Protein AF-A0A1F2QLY0-F1 (afdb_monomer_lite)

Secondary structure (DSSP, 8-state):
---HHHHHHHEEEPPTT--TT-HHHHHHHHT-SS-EEES---------HHHHHHHHHHHHHHHHHHHHHHHHHHH-

Foldseek 3Di:
DDDPVQLVVAEDEDDPPQDQCDPVQLVVQVPDPRHHYDDRSHDDDDDDPVVVVVVVVVVVVVVVVVVVVVVVVVPD

Structure (mmCIF, N/CA/C/O backbone):
data_AF-A0A1F2QLY0-F1
#
_entry.id   AF-A0A1F2QLY0-F1
#
loop_
_atom_site.group_PDB
_atom_site.id
_atom_site.type_symbol
_atom_site.label_atom_id
_atom_site.label_alt_id
_atom_site.label_comp_id
_atom_site.label_asym_id
_atom_site.label_entity_id
_atom_site.label_seq_id
_atom_site.pdbx_PDB_ins_code
_atom_site.Cartn_x
_atom_site.Cartn_y
_atom_site.Cartn_z
_atom_site.occupancy
_atom_site.B_iso_or_equiv
_atom_site.auth_seq_id
_atom_site.auth_comp_id
_atom_site.auth_asym_id
_atom_site.auth_atom_id
_atom_site.pdbx_PDB_model_num
ATOM 1 N N . MET A 1 1 ? -26.268 5.567 14.314 1.00 55.22 1 MET A N 1
ATOM 2 C CA . MET A 1 1 ? -26.164 6.710 15.247 1.00 55.22 1 MET A CA 1
ATOM 3 C C . MET A 1 1 ? -24.720 6.709 15.692 1.00 55.22 1 MET A C 1
ATOM 5 O O . MET A 1 1 ? -24.342 5.865 16.492 1.00 55.22 1 MET A O 1
ATOM 9 N N . ASP A 1 2 ? -23.912 7.570 15.087 1.00 73.12 2 ASP A N 1
ATOM 10 C CA . ASP A 1 2 ? -22.454 7.496 15.173 1.00 73.12 2 ASP A CA 1
ATOM 11 C C . ASP A 1 2 ? -21.988 8.385 16.324 1.00 73.12 2 ASP A C 1
ATOM 13 O O . ASP A 1 2 ? -21.841 9.597 16.188 1.00 73.12 2 ASP A O 1
ATOM 17 N N . THR A 1 3 ? -21.857 7.786 17.506 1.00 86.94 3 THR A N 1
ATOM 18 C CA . THR A 1 3 ? -21.458 8.489 18.732 1.00 86.94 3 THR A CA 1
ATOM 19 C C . THR A 1 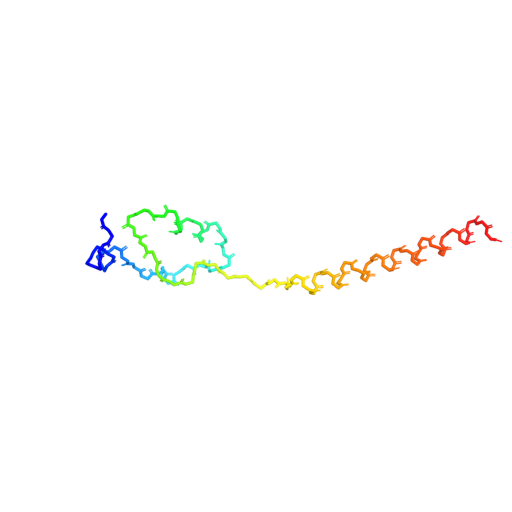3 ? -20.067 8.052 19.168 1.00 86.94 3 THR A C 1
ATOM 21 O O . THR A 1 3 ? -19.626 6.947 18.857 1.00 86.94 3 THR A O 1
ATOM 24 N N . PHE A 1 4 ? -19.383 8.896 19.941 1.00 89.38 4 PHE A N 1
ATOM 25 C CA . PHE A 1 4 ? -18.071 8.561 20.501 1.00 89.38 4 PHE A CA 1
ATOM 26 C C . PHE A 1 4 ? -18.092 7.240 21.288 1.00 89.38 4 PHE A C 1
ATOM 28 O O . PHE A 1 4 ? -17.221 6.395 21.103 1.00 89.38 4 PHE A O 1
ATOM 35 N N . LYS A 1 5 ? -19.125 7.040 22.118 1.00 91.38 5 LYS A N 1
ATOM 36 C CA . LYS A 1 5 ? -19.305 5.816 22.907 1.00 91.38 5 LYS A CA 1
ATOM 37 C C . LYS A 1 5 ? -19.413 4.576 22.016 1.00 91.38 5 LYS A C 1
ATOM 39 O O . LYS A 1 5 ? -18.742 3.589 22.282 1.00 91.38 5 LYS A O 1
ATOM 44 N N . TYR A 1 6 ? -20.205 4.656 20.946 1.00 90.81 6 TYR A N 1
ATOM 45 C CA . TYR A 1 6 ? -20.358 3.553 19.999 1.00 90.81 6 TYR A CA 1
ATOM 46 C C . TYR A 1 6 ? -19.012 3.146 19.390 1.00 90.81 6 TYR A C 1
ATOM 48 O O . TYR A 1 6 ? -18.651 1.977 19.453 1.00 90.81 6 TYR A O 1
ATOM 56 N N . PHE A 1 7 ? -18.225 4.095 18.875 1.00 90.31 7 PHE A N 1
ATOM 57 C CA . PHE A 1 7 ? -16.913 3.759 18.316 1.00 90.31 7 PHE A CA 1
ATOM 58 C C . PHE A 1 7 ? -15.958 3.194 19.364 1.00 90.31 7 PHE A C 1
ATOM 60 O O . PHE A 1 7 ? -15.296 2.204 19.082 1.00 90.31 7 PHE A O 1
ATOM 67 N N . ALA A 1 8 ? -15.917 3.762 20.573 1.00 90.56 8 ALA A N 1
ATOM 68 C CA . ALA A 1 8 ? -15.058 3.261 21.646 1.00 90.56 8 ALA A CA 1
ATOM 69 C C . ALA A 1 8 ? -15.344 1.789 22.008 1.00 90.56 8 ALA A C 1
ATOM 71 O O . ALA A 1 8 ? -14.421 1.060 22.353 1.00 90.56 8 ALA A O 1
ATOM 72 N N . GLU A 1 9 ? -16.600 1.348 21.900 1.00 93.69 9 GLU A N 1
ATOM 73 C CA . GLU A 1 9 ? -17.023 -0.033 22.181 1.00 93.69 9 GLU A CA 1
ATOM 74 C C . GLU A 1 9 ? -16.796 -1.001 21.004 1.00 93.69 9 GLU A C 1
ATOM 76 O O . GLU A 1 9 ? -16.781 -2.210 21.214 1.00 93.69 9 GLU A O 1
ATOM 81 N N . HIS A 1 10 ? -16.613 -0.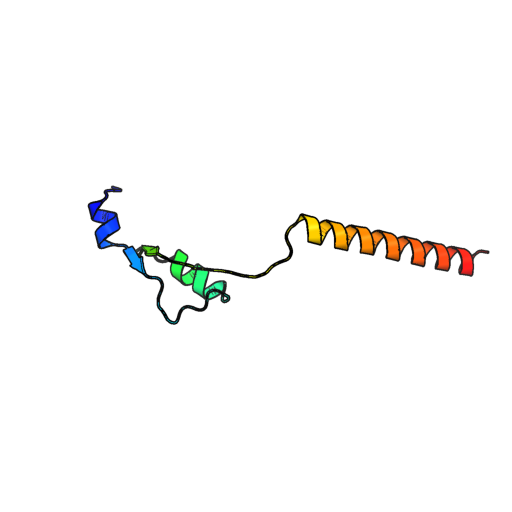492 19.779 1.00 93.50 10 HIS A N 1
ATOM 82 C CA . HIS A 1 10 ? -16.586 -1.302 18.550 1.00 93.50 10 HIS A CA 1
ATOM 83 C C . HIS A 1 10 ? -15.265 -1.218 17.778 1.00 93.50 10 HIS A C 1
ATOM 85 O O . HIS A 1 10 ? -15.192 -1.710 16.651 1.00 93.50 10 HIS A O 1
ATOM 91 N N . VAL A 1 11 ? -14.226 -0.592 18.334 1.00 95.44 11 VAL A N 1
ATOM 92 C CA . VAL A 1 11 ? -12.879 -0.579 17.745 1.00 95.44 11 VAL A CA 1
ATOM 93 C C . VAL A 1 11 ? -11.975 -1.612 18.408 1.00 95.44 11 VAL A C 1
ATOM 95 O O . VAL A 1 11 ? -12.069 -1.864 19.606 1.00 95.44 11 VAL A O 1
ATOM 98 N N . ALA A 1 12 ? -11.056 -2.178 17.635 1.00 96.81 12 ALA A N 1
ATOM 99 C CA . ALA A 1 12 ? -10.009 -3.069 18.131 1.00 96.81 12 ALA A CA 1
ATOM 100 C C . ALA A 1 12 ? -8.700 -2.799 17.376 1.00 96.81 12 ALA A C 1
ATOM 102 O O . ALA A 1 12 ? -8.756 -2.325 16.245 1.00 96.81 12 ALA A O 1
ATOM 103 N N . PRO A 1 13 ? -7.513 -3.080 17.933 1.00 97.50 13 PRO A N 1
ATOM 104 C CA . PRO A 1 13 ? -6.287 -3.053 17.141 1.00 97.50 13 PRO A CA 1
ATOM 105 C C . PRO A 1 13 ? -6.321 -4.145 16.063 1.00 97.50 13 PRO A C 1
ATOM 107 O O . PRO A 1 13 ? -6.890 -5.216 16.281 1.00 97.50 13 PRO A O 1
ATOM 110 N N . VAL A 1 14 ? -5.709 -3.884 14.906 1.00 97.44 14 VAL A N 1
ATOM 111 C CA . VAL A 1 14 ? -5.409 -4.934 13.916 1.00 97.44 14 VAL A CA 1
ATOM 112 C C . VAL A 1 14 ? -4.642 -6.076 14.615 1.00 97.44 14 VAL A C 1
ATOM 114 O O . VAL A 1 14 ? -3.752 -5.769 15.408 1.00 97.44 14 VAL A O 1
ATOM 117 N N . PRO A 1 15 ? -4.974 -7.361 14.362 1.00 96.38 15 PRO A N 1
ATOM 118 C CA . PRO A 1 15 ? -4.279 -8.495 14.976 1.00 96.38 15 PRO A CA 1
ATOM 119 C C . PRO A 1 15 ? -2.759 -8.466 14.764 1.00 96.38 15 PRO A C 1
ATOM 121 O O . PRO A 1 15 ? -2.296 -8.124 13.678 1.00 96.38 15 PRO A O 1
ATOM 124 N N . ASP A 1 16 ? -1.988 -8.871 15.776 1.00 96.06 16 ASP A N 1
ATOM 125 C CA . ASP A 1 16 ? -0.515 -8.844 15.736 1.00 96.06 16 ASP A CA 1
ATOM 126 C C . ASP A 1 16 ? 0.086 -9.779 14.670 1.00 96.06 16 ASP A C 1
ATOM 128 O O . ASP A 1 16 ? 1.204 -9.569 14.205 1.00 96.06 16 ASP A O 1
ATOM 132 N N . ASP A 1 17 ? -0.649 -10.822 14.282 1.00 96.50 17 ASP A N 1
ATOM 133 C CA . ASP A 1 17 ? -0.275 -11.790 13.248 1.00 96.50 17 ASP A CA 1
ATOM 134 C C . ASP A 1 17 ? -0.720 -11.371 11.835 1.00 96.50 17 ASP A C 1
ATOM 136 O O . ASP A 1 17 ? -0.539 -12.121 10.868 1.00 96.50 17 ASP A O 1
ATOM 140 N N . HIS A 1 18 ? -1.310 -10.179 11.698 1.00 96.88 18 HIS A N 1
ATOM 141 C CA . HIS A 1 18 ? -1.727 -9.649 10.410 1.00 96.88 18 HIS A CA 1
ATOM 142 C C . HIS A 1 18 ? -0.515 -9.290 9.547 1.00 96.88 18 HIS A C 1
ATOM 144 O O . HIS A 1 18 ? 0.325 -8.475 9.923 1.00 96.88 18 HIS A O 1
ATOM 150 N N . ASP A 1 19 ? -0.456 -9.867 8.348 1.00 97.12 19 ASP A N 1
ATOM 151 C CA . ASP A 1 19 ? 0.544 -9.529 7.339 1.00 97.12 19 ASP A CA 1
ATOM 152 C C . ASP A 1 19 ? 0.039 -8.350 6.482 1.00 97.12 19 ASP A C 1
ATOM 154 O O . ASP A 1 19 ? -0.871 -8.535 5.664 1.00 97.12 19 ASP A O 1
ATOM 158 N N . PRO A 1 20 ? 0.623 -7.141 6.606 1.00 97.38 20 PRO A N 1
ATOM 159 C CA . PRO A 1 20 ? 0.187 -5.973 5.850 1.00 97.38 20 PRO A CA 1
ATOM 160 C C . PRO A 1 20 ? 0.519 -6.066 4.353 1.00 97.38 20 PRO A C 1
ATOM 162 O O . PRO A 1 20 ? 0.039 -5.239 3.579 1.00 97.38 20 PRO A O 1
ATOM 165 N N . SER A 1 21 ? 1.302 -7.049 3.904 1.00 97.44 21 SER A N 1
ATOM 166 C CA . SER A 1 21 ? 1.545 -7.282 2.477 1.00 97.44 21 SER A CA 1
ATOM 167 C C . SER A 1 21 ? 0.442 -8.124 1.808 1.00 97.44 21 SER A C 1
ATOM 169 O O . SER A 1 21 ? 0.284 -8.078 0.581 1.00 97.44 21 SER A O 1
ATOM 171 N N . ASP A 1 22 ? -0.392 -8.823 2.592 1.00 97.31 22 ASP A N 1
ATOM 172 C CA . ASP A 1 22 ? -1.508 -9.634 2.100 1.00 97.31 22 ASP A CA 1
ATOM 173 C C . ASP A 1 22 ? -2.763 -8.774 1.882 1.00 97.31 22 ASP A C 1
ATOM 175 O O . ASP A 1 22 ? -3.581 -8.518 2.773 1.00 97.31 22 ASP A O 1
ATOM 179 N N . LYS A 1 23 ? -2.949 -8.353 0.629 1.00 97.44 23 LYS A N 1
ATOM 180 C CA . LYS A 1 23 ? -4.102 -7.547 0.209 1.00 97.44 23 LYS A CA 1
ATOM 181 C C . LYS A 1 23 ? -5.449 -8.216 0.513 1.00 97.44 23 LYS A C 1
ATOM 183 O O . LYS A 1 23 ? -6.421 -7.511 0.784 1.00 97.44 23 LYS A O 1
ATOM 188 N N . MET A 1 24 ? -5.545 -9.543 0.431 1.00 97.75 24 MET A N 1
ATOM 189 C CA . MET A 1 24 ? -6.823 -10.237 0.614 1.00 97.75 24 MET A CA 1
ATOM 190 C C . MET A 1 24 ? -7.206 -10.299 2.089 1.00 97.75 24 MET A C 1
ATOM 192 O O . MET A 1 24 ? -8.363 -10.034 2.422 1.00 97.75 24 MET A O 1
ATOM 196 N N . LYS A 1 25 ? -6.240 -10.550 2.978 1.00 97.00 25 LYS A N 1
ATOM 197 C CA . LYS A 1 25 ? -6.462 -10.450 4.429 1.00 97.00 25 LYS A CA 1
ATOM 198 C C . LYS A 1 25 ? -6.802 -9.026 4.858 1.00 97.00 25 LYS A C 1
ATOM 200 O O . LYS A 1 25 ? -7.736 -8.839 5.634 1.00 97.00 25 LYS A O 1
ATOM 205 N N . ALA A 1 26 ? -6.127 -8.027 4.288 1.00 97.94 26 ALA A N 1
ATOM 206 C CA . ALA A 1 26 ? -6.423 -6.619 4.543 1.00 97.94 26 ALA A CA 1
ATOM 207 C C . ALA A 1 26 ? -7.879 -6.258 4.202 1.00 97.94 26 ALA A C 1
ATOM 209 O O . ALA A 1 26 ? -8.577 -5.635 5.000 1.00 97.94 26 ALA A O 1
ATOM 210 N N . LEU A 1 27 ? -8.364 -6.690 3.032 1.00 97.88 27 LEU A N 1
ATOM 211 C CA . LEU A 1 27 ? -9.769 -6.516 2.651 1.00 97.88 27 LEU A CA 1
ATOM 212 C C . LEU A 1 27 ? -10.706 -7.266 3.603 1.00 97.88 27 LEU A C 1
ATOM 214 O O . LEU A 1 27 ? -11.741 -6.728 3.985 1.00 97.88 27 LEU A O 1
ATOM 218 N N . GLY A 1 28 ? -10.333 -8.477 4.022 1.00 96.50 28 GLY A N 1
ATOM 219 C CA . GLY A 1 28 ? -11.088 -9.258 4.999 1.00 96.50 28 GLY A CA 1
ATOM 220 C C . GLY A 1 28 ? -11.314 -8.515 6.317 1.00 96.50 28 GLY A C 1
ATOM 221 O O . GLY A 1 28 ? -12.432 -8.534 6.826 1.00 96.50 28 GLY A O 1
ATOM 222 N N . LEU A 1 29 ? -10.293 -7.823 6.836 1.00 96.69 29 LEU A N 1
ATOM 223 C CA . LEU A 1 29 ? -10.424 -6.958 8.014 1.00 96.69 29 LEU A CA 1
ATOM 224 C C . LEU A 1 29 ? -11.308 -5.736 7.728 1.00 96.69 29 LEU A C 1
ATOM 226 O O . LEU A 1 29 ? -12.142 -5.385 8.556 1.00 96.69 29 LEU A O 1
ATOM 230 N N . ALA A 1 30 ? -11.162 -5.108 6.557 1.00 96.81 30 ALA A N 1
ATOM 231 C CA . ALA A 1 30 ? -11.891 -3.887 6.198 1.00 96.81 30 ALA A CA 1
ATOM 232 C C . ALA A 1 30 ? -13.398 -4.106 5.999 1.00 96.81 30 ALA A C 1
ATOM 234 O O . ALA A 1 30 ? -14.185 -3.185 6.196 1.00 96.81 30 ALA A O 1
ATOM 235 N N . TYR A 1 31 ? -13.805 -5.317 5.613 1.00 96.62 31 TYR A N 1
ATOM 236 C CA . TYR A 1 31 ? -15.212 -5.668 5.418 1.00 96.62 31 TYR A CA 1
ATOM 237 C C . TYR A 1 31 ? -15.927 -6.131 6.694 1.00 96.62 31 TYR A C 1
ATOM 239 O O . TYR A 1 31 ? -17.111 -6.466 6.638 1.00 96.62 31 TYR A O 1
ATOM 247 N N . LYS A 1 32 ? -15.252 -6.165 7.847 1.00 94.75 32 LYS A N 1
ATOM 248 C CA . LYS A 1 32 ? -15.905 -6.477 9.122 1.00 94.75 32 LYS A CA 1
ATOM 249 C C . LYS A 1 32 ? -16.814 -5.319 9.532 1.00 94.75 32 LYS A C 1
ATOM 251 O O . LYS A 1 32 ? -16.383 -4.177 9.603 1.00 94.75 32 LYS A O 1
ATOM 256 N N . THR A 1 33 ? -18.077 -5.631 9.805 1.00 89.56 33 THR A N 1
ATOM 257 C CA . THR A 1 33 ? -19.098 -4.646 10.200 1.00 89.56 33 THR A CA 1
ATOM 258 C C . THR A 1 33 ? -19.192 -4.463 11.709 1.00 89.56 33 THR A C 1
ATOM 260 O O . THR A 1 33 ? -19.580 -3.398 12.179 1.00 89.56 33 THR A O 1
ATOM 263 N N . ASP A 1 34 ? -18.822 -5.498 12.461 1.00 91.94 34 ASP A N 1
ATOM 264 C CA . ASP A 1 34 ? -19.049 -5.564 13.908 1.00 91.94 34 ASP A CA 1
ATOM 265 C C . ASP A 1 34 ? -17.845 -5.039 14.703 1.00 91.94 34 ASP A C 1
ATOM 267 O O . ASP A 1 34 ? -17.950 -4.717 15.884 1.00 91.94 34 ASP A O 1
ATOM 271 N N . THR A 1 35 ? -16.677 -4.960 14.063 1.00 94.62 35 THR A N 1
ATOM 272 C CA . THR A 1 35 ? -15.430 -4.488 14.669 1.00 94.62 35 THR A CA 1
ATOM 273 C C . THR A 1 35 ? -14.670 -3.631 13.673 1.00 94.62 35 THR A C 1
ATOM 275 O O . THR A 1 35 ? -14.352 -4.071 12.570 1.00 94.62 35 THR A O 1
ATOM 278 N N . HIS A 1 36 ? -14.343 -2.417 14.093 1.00 93.88 36 HIS A N 1
ATOM 279 C CA . HIS A 1 36 ? -13.572 -1.450 13.332 1.00 93.88 36 HIS A CA 1
ATOM 280 C C . HIS A 1 36 ? -12.107 -1.581 13.739 1.00 93.88 36 HIS A C 1
ATOM 282 O O . HIS A 1 36 ? -11.685 -1.052 14.771 1.00 93.88 36 HIS A O 1
ATOM 288 N N . TYR A 1 37 ? -11.322 -2.315 12.953 1.00 97.19 37 TYR A N 1
ATOM 289 C CA . TYR A 1 37 ? -9.912 -2.489 13.280 1.00 97.19 37 TYR A CA 1
ATOM 290 C C . TYR A 1 37 ? -9.127 -1.179 13.093 1.00 97.19 37 TYR A C 1
ATOM 292 O O . TYR A 1 37 ? -9.361 -0.420 12.152 1.00 97.19 37 TYR A O 1
ATOM 300 N N . LEU A 1 38 ? -8.180 -0.909 13.984 1.00 96.69 38 LEU A N 1
ATOM 301 C CA . LEU A 1 38 ? -7.319 0.269 13.976 1.00 96.69 38 LEU A CA 1
ATOM 302 C C . LEU A 1 38 ? -5.867 -0.176 13.817 1.00 96.69 38 LEU A C 1
ATOM 304 O O . LEU A 1 38 ? -5.377 -1.006 14.580 1.00 96.69 38 LEU A O 1
ATOM 308 N N . GLY A 1 39 ? -5.175 0.372 12.822 1.00 96.56 39 GLY A N 1
ATOM 309 C CA . GLY A 1 39 ? -3.793 0.010 12.513 1.00 96.56 39 GLY A CA 1
ATOM 310 C C . GLY A 1 39 ? -3.521 -0.012 11.014 1.00 96.56 39 GLY A C 1
ATOM 311 O O . GLY A 1 39 ? -4.285 0.535 10.216 1.00 96.56 39 GLY A O 1
ATOM 312 N N . VAL A 1 40 ? -2.417 -0.649 10.629 1.00 97.38 40 VAL A N 1
ATOM 313 C CA . VAL A 1 40 ? -2.027 -0.805 9.224 1.00 97.38 40 VAL A CA 1
ATOM 314 C C . VAL A 1 40 ? -2.688 -2.055 8.658 1.00 97.38 40 VAL A C 1
ATOM 316 O O . VAL A 1 40 ? -2.333 -3.173 9.010 1.00 97.38 40 VAL A O 1
ATOM 319 N N . TYR A 1 41 ? -3.643 -1.859 7.753 1.00 98.12 41 TYR A N 1
ATOM 320 C CA . TYR A 1 41 ? -4.310 -2.963 7.062 1.00 98.12 41 TYR A CA 1
ATOM 321 C C . TYR A 1 41 ? -3.475 -3.461 5.890 1.00 98.12 41 TYR A C 1
ATOM 323 O O . TYR A 1 41 ? -3.375 -4.658 5.661 1.00 98.12 41 TYR A O 1
ATOM 331 N N . TYR A 1 42 ? -2.907 -2.545 5.111 1.00 98.12 42 TYR A N 1
ATOM 332 C CA . TYR A 1 42 ? -2.174 -2.895 3.907 1.00 98.12 42 TYR A CA 1
ATOM 333 C C . TYR A 1 42 ? -1.042 -1.910 3.652 1.00 98.12 42 TYR A C 1
ATOM 335 O O . TYR A 1 42 ? -1.244 -0.695 3.691 1.00 98.12 42 TYR A O 1
ATOM 343 N N . GLN A 1 43 ? 0.127 -2.444 3.330 1.00 97.44 43 GLN A N 1
ATOM 344 C CA . GLN A 1 43 ? 1.298 -1.692 2.928 1.00 97.44 43 GLN A CA 1
ATOM 345 C C . GLN A 1 43 ? 2.047 -2.477 1.855 1.00 97.44 43 GLN A C 1
ATOM 347 O O . GLN A 1 43 ? 2.348 -3.656 2.012 1.00 97.44 43 GLN A O 1
ATOM 352 N N . ALA A 1 44 ? 2.354 -1.809 0.746 1.00 96.19 44 ALA A N 1
ATOM 353 C CA . ALA A 1 44 ? 3.170 -2.383 -0.310 1.00 96.19 44 ALA A CA 1
ATOM 354 C C . ALA A 1 44 ? 4.108 -1.326 -0.877 1.00 96.19 44 ALA A C 1
ATOM 356 O O . ALA A 1 44 ? 3.682 -0.218 -1.213 1.00 96.19 44 ALA A O 1
ATOM 357 N N . GLU A 1 45 ? 5.371 -1.699 -1.043 1.00 94.62 45 GLU A N 1
ATOM 358 C CA . GLU A 1 45 ? 6.344 -0.882 -1.751 1.00 94.62 45 GLU A CA 1
ATOM 359 C C . GLU A 1 45 ? 6.073 -0.965 -3.252 1.00 94.62 45 GLU A C 1
ATOM 361 O O . GLU A 1 45 ? 6.103 -2.034 -3.865 1.00 94.62 45 GLU A O 1
ATOM 366 N N . ARG A 1 46 ? 5.733 0.175 -3.857 1.00 93.56 46 ARG A N 1
ATOM 367 C CA . ARG A 1 46 ? 5.481 0.286 -5.295 1.00 93.56 46 ARG A CA 1
ATOM 368 C C . ARG A 1 46 ? 6.055 1.587 -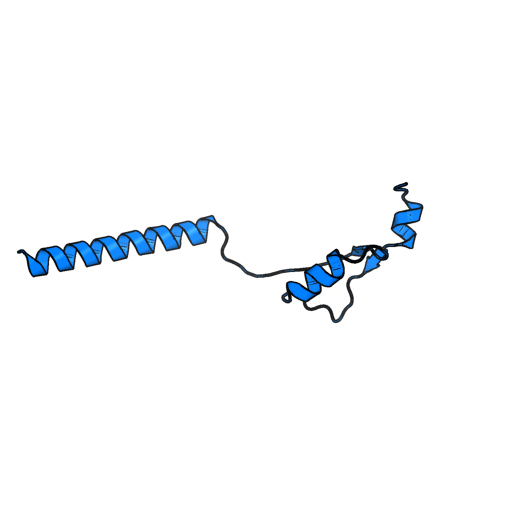5.811 1.00 93.56 46 ARG A C 1
ATOM 370 O O . ARG A 1 46 ? 5.961 2.617 -5.146 1.00 93.56 46 ARG A O 1
ATOM 377 N N . ALA A 1 47 ? 6.585 1.540 -7.030 1.00 94.75 47 ALA A N 1
ATOM 378 C CA . ALA A 1 47 ? 7.052 2.740 -7.699 1.00 94.75 47 ALA A CA 1
ATOM 379 C C . ALA A 1 47 ? 5.897 3.757 -7.818 1.00 94.75 47 ALA A C 1
ATOM 381 O O . ALA A 1 47 ? 4.817 3.404 -8.320 1.00 94.75 47 ALA A O 1
ATOM 382 N N . PRO A 1 48 ? 6.098 5.011 -7.381 1.00 96.56 48 PRO A N 1
ATOM 383 C CA . PRO A 1 48 ? 5.119 6.068 -7.561 1.00 96.56 48 PRO A CA 1
ATOM 384 C C . PRO A 1 48 ? 4.891 6.350 -9.051 1.00 96.56 48 PRO A C 1
ATOM 386 O O . PRO A 1 48 ? 5.684 5.982 -9.924 1.00 96.56 48 PRO A O 1
ATOM 389 N N . LEU A 1 49 ? 3.774 7.014 -9.354 1.00 96.62 49 LEU A N 1
ATOM 390 C CA . LEU A 1 49 ? 3.326 7.241 -10.729 1.00 96.62 49 LEU A CA 1
ATOM 391 C C . LEU A 1 49 ? 4.399 7.906 -11.606 1.00 96.62 49 LEU A C 1
ATOM 393 O O . LEU A 1 49 ? 4.615 7.480 -12.735 1.00 96.62 49 LEU A O 1
ATOM 397 N N . ASN A 1 50 ? 5.092 8.919 -11.088 1.00 96.94 50 ASN A N 1
ATOM 398 C CA . ASN A 1 50 ? 6.141 9.640 -11.809 1.00 96.94 50 ASN A CA 1
ATOM 399 C C . ASN A 1 50 ? 7.303 8.730 -12.237 1.00 96.94 50 ASN A C 1
ATOM 401 O O . ASN A 1 50 ? 7.753 8.822 -13.376 1.00 96.94 50 ASN A O 1
ATOM 405 N N . GLN A 1 51 ? 7.754 7.825 -11.364 1.00 97.12 51 GLN A N 1
ATOM 406 C CA . GLN A 1 51 ? 8.808 6.864 -11.700 1.00 97.12 51 GLN A CA 1
ATOM 407 C C . GLN A 1 51 ? 8.329 5.874 -12.763 1.00 97.12 51 GLN A C 1
ATOM 409 O O . GLN A 1 51 ? 9.032 5.616 -13.737 1.00 97.12 51 GLN A O 1
ATOM 414 N N . ARG A 1 52 ? 7.092 5.379 -12.634 1.00 96.12 52 ARG A N 1
ATOM 415 C CA . ARG A 1 52 ? 6.490 4.486 -13.636 1.00 96.12 52 ARG A CA 1
ATOM 416 C C . ARG A 1 52 ? 6.357 5.156 -15.004 1.00 96.12 52 ARG A C 1
ATOM 418 O O . ARG A 1 52 ? 6.608 4.515 -16.019 1.00 96.12 52 ARG A O 1
ATOM 425 N N . LEU A 1 53 ? 5.995 6.440 -15.039 1.00 97.44 53 LEU A N 1
ATOM 426 C CA . LEU A 1 53 ? 5.922 7.221 -16.275 1.00 97.44 53 LEU A CA 1
ATOM 427 C C . LEU A 1 53 ? 7.302 7.446 -16.897 1.00 97.44 53 LEU A C 1
ATOM 429 O O . LEU A 1 53 ? 7.4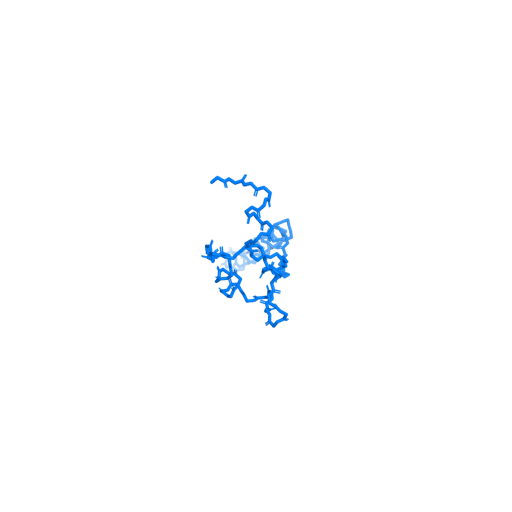25 7.376 -18.116 1.00 97.44 53 LEU A O 1
ATOM 433 N N . ALA A 1 54 ? 8.331 7.701 -16.085 1.00 97.06 54 ALA A N 1
ATOM 434 C CA . ALA A 1 54 ? 9.698 7.846 -16.575 1.00 97.06 54 ALA A CA 1
ATOM 435 C C . ALA A 1 54 ? 10.193 6.554 -17.245 1.00 97.06 54 ALA A C 1
ATOM 437 O O . ALA A 1 54 ? 10.664 6.605 -18.378 1.00 97.06 54 ALA A O 1
ATOM 438 N N . LEU A 1 55 ? 9.987 5.402 -16.596 1.00 95.69 55 LEU A N 1
ATOM 439 C CA . LEU A 1 55 ? 10.332 4.090 -17.153 1.00 95.69 55 LEU A CA 1
ATOM 440 C C . LEU A 1 55 ? 9.576 3.801 -18.455 1.00 95.69 55 LEU A C 1
ATOM 442 O O . LEU A 1 55 ? 10.178 3.384 -19.438 1.00 95.69 55 LEU A O 1
ATOM 446 N N . ALA A 1 56 ? 8.268 4.077 -18.494 1.00 95.62 56 ALA A N 1
ATOM 447 C CA . ALA A 1 56 ? 7.467 3.877 -19.701 1.00 95.62 56 ALA A CA 1
ATOM 448 C C . ALA A 1 56 ? 7.944 4.756 -20.871 1.00 95.62 56 ALA A C 1
ATOM 450 O O . ALA A 1 56 ? 8.028 4.287 -22.002 1.00 95.62 56 ALA A O 1
ATOM 451 N N . ARG A 1 57 ? 8.291 6.023 -20.609 1.00 96.31 57 ARG A N 1
ATOM 452 C CA . ARG A 1 57 ? 8.837 6.931 -21.633 1.00 96.31 57 ARG A CA 1
ATOM 453 C C . ARG A 1 57 ? 10.190 6.459 -22.149 1.00 96.31 57 ARG A C 1
ATOM 455 O O . ARG A 1 57 ? 10.412 6.498 -23.353 1.00 96.31 57 ARG A O 1
ATOM 462 N N . GLN A 1 58 ? 11.064 6.006 -21.252 1.00 96.62 58 GLN A N 1
ATOM 463 C CA . GLN A 1 58 ? 12.365 5.461 -21.625 1.00 96.62 58 GLN A CA 1
ATOM 464 C C . GLN A 1 58 ? 12.217 4.219 -22.508 1.00 96.62 58 GLN A C 1
ATOM 466 O O . GLN A 1 58 ? 12.897 4.123 -23.521 1.00 96.62 58 GLN A O 1
ATOM 471 N N . GLN A 1 59 ? 11.298 3.310 -22.170 1.00 95.81 59 GLN A N 1
ATOM 472 C CA . GLN A 1 59 ? 11.037 2.127 -22.990 1.00 95.81 59 GLN A CA 1
ATOM 473 C C . GLN A 1 59 ? 10.597 2.509 -24.410 1.00 95.81 59 GLN A C 1
ATOM 475 O O . GLN A 1 59 ? 11.160 2.016 -25.378 1.00 95.81 59 GLN A O 1
ATOM 480 N N . VAL A 1 60 ? 9.653 3.447 -24.534 1.00 96.38 60 VAL A N 1
ATOM 481 C CA . VAL A 1 60 ? 9.167 3.927 -25.840 1.00 96.38 60 VAL A CA 1
ATOM 482 C C . VAL A 1 60 ? 10.276 4.587 -26.668 1.00 96.38 60 VAL A C 1
ATOM 484 O O . VAL A 1 60 ? 10.271 4.481 -27.892 1.00 96.38 60 VAL A O 1
ATOM 487 N N . GLU A 1 61 ? 11.212 5.295 -26.030 1.00 96.31 61 GLU A N 1
ATOM 488 C CA . GLU A 1 61 ? 12.384 5.865 -26.707 1.00 96.31 61 GLU A CA 1
ATOM 489 C C . GLU A 1 61 ? 13.282 4.767 -27.281 1.00 96.31 61 GLU A C 1
ATOM 491 O O . GLU A 1 61 ? 13.587 4.795 -28.473 1.00 96.31 61 GLU A O 1
ATOM 496 N N . THR A 1 62 ? 13.634 3.778 -26.457 1.00 95.62 62 THR A N 1
ATOM 497 C CA . THR A 1 62 ? 14.462 2.638 -26.864 1.00 95.62 62 THR A CA 1
ATOM 498 C C . THR A 1 62 ? 13.817 1.864 -28.011 1.00 95.62 62 THR A C 1
ATOM 500 O O . THR A 1 62 ? 14.458 1.647 -29.036 1.00 95.62 62 THR A O 1
ATOM 503 N N . ASP A 1 63 ? 12.533 1.517 -27.884 1.00 95.88 63 ASP A N 1
ATOM 504 C CA . ASP A 1 63 ? 11.805 0.751 -28.900 1.00 95.88 63 ASP A CA 1
ATOM 505 C C . ASP A 1 63 ? 11.767 1.493 -30.243 1.00 95.88 63 ASP A C 1
ATOM 507 O O . ASP A 1 63 ? 11.938 0.895 -31.307 1.00 95.88 63 ASP A O 1
ATOM 511 N N . ARG A 1 64 ? 11.584 2.821 -30.210 1.00 96.06 64 ARG A N 1
ATOM 512 C CA . ARG A 1 64 ? 11.609 3.648 -31.421 1.00 96.06 64 ARG A CA 1
ATOM 513 C C . ARG A 1 64 ? 12.979 3.622 -32.084 1.00 96.06 64 ARG A C 1
ATOM 515 O O . ARG A 1 64 ? 13.050 3.551 -33.308 1.00 96.06 64 ARG A O 1
ATOM 522 N N . GLN A 1 65 ? 14.046 3.715 -31.295 1.00 95.75 65 GLN A N 1
ATOM 523 C CA . GLN A 1 65 ? 15.405 3.708 -31.819 1.00 95.75 65 GLN A CA 1
ATOM 524 C C . GLN A 1 65 ? 15.727 2.369 -32.487 1.00 95.75 65 GLN A C 1
ATOM 526 O O . GLN A 1 65 ? 16.163 2.364 -33.636 1.00 95.75 65 GLN A O 1
ATOM 531 N N . THR A 1 66 ? 15.391 1.252 -31.839 1.00 96.19 66 THR A N 1
ATOM 532 C CA . THR A 1 66 ? 15.530 -0.087 -32.427 1.00 96.19 66 THR A CA 1
ATOM 533 C C . THR A 1 66 ? 14.727 -0.223 -33.722 1.00 96.19 66 THR A C 1
ATOM 535 O O . THR A 1 66 ? 15.264 -0.666 -34.733 1.00 96.19 66 THR A O 1
ATOM 538 N N . MET A 1 67 ? 13.471 0.236 -33.747 1.00 96.56 67 MET A N 1
ATOM 539 C CA . MET A 1 67 ? 12.641 0.182 -34.956 1.00 96.56 67 MET A CA 1
ATOM 540 C C . MET A 1 67 ? 13.240 0.993 -36.117 1.00 96.56 67 MET A C 1
ATOM 542 O O . MET A 1 67 ? 13.180 0.570 -37.271 1.00 96.56 67 MET A O 1
ATOM 546 N N . LEU A 1 68 ? 13.811 2.169 -35.837 1.00 95.88 68 LEU A N 1
ATOM 547 C CA . LEU A 1 68 ? 14.474 2.986 -36.856 1.00 95.88 68 LEU A CA 1
ATOM 548 C C . LEU A 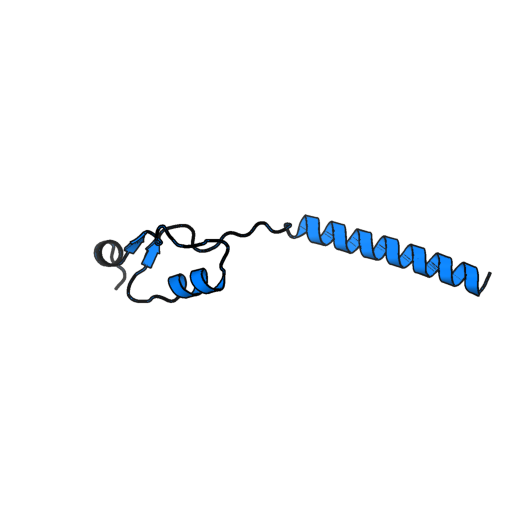1 68 ? 15.727 2.297 -37.402 1.00 95.88 68 LEU A C 1
ATOM 550 O O . LEU A 1 68 ? 15.926 2.281 -38.614 1.00 95.88 68 LEU A O 1
ATOM 554 N N . GLU A 1 69 ? 16.543 1.708 -36.530 1.00 96.31 69 GLU A N 1
ATOM 555 C CA . GLU A 1 69 ? 17.736 0.952 -36.921 1.00 96.31 69 GLU A CA 1
ATOM 556 C C . GLU A 1 69 ? 17.375 -0.248 -37.807 1.00 96.31 69 GLU A C 1
ATOM 558 O O . GLU A 1 69 ? 17.995 -0.453 -38.850 1.00 96.31 69 GLU A O 1
ATOM 563 N N . GLU A 1 70 ? 16.320 -0.988 -37.462 1.00 96.44 70 GLU A N 1
ATOM 564 C CA . GLU A 1 70 ? 15.813 -2.099 -38.273 1.00 96.44 70 GLU A CA 1
ATOM 565 C C . GLU A 1 70 ? 15.303 -1.642 -39.646 1.00 96.44 70 GLU A C 1
ATOM 567 O O . GLU A 1 70 ? 15.572 -2.289 -40.662 1.00 96.44 70 GLU A O 1
ATOM 572 N N . LEU A 1 71 ? 14.579 -0.519 -39.704 1.00 96.62 71 LEU A N 1
ATOM 573 C CA . LEU A 1 71 ? 14.101 0.048 -40.967 1.00 96.62 71 LEU A CA 1
ATOM 574 C C . LEU A 1 71 ? 15.264 0.481 -41.863 1.00 96.62 71 LEU A C 1
ATOM 576 O O . LEU A 1 71 ? 15.247 0.190 -43.059 1.00 96.62 71 LEU A O 1
ATOM 580 N N . LEU A 1 72 ? 16.276 1.136 -41.290 1.00 96.69 72 LEU A N 1
ATOM 581 C CA . LEU A 1 72 ? 17.480 1.535 -42.016 1.00 96.69 72 LEU A CA 1
ATOM 582 C C . LEU A 1 72 ? 18.261 0.315 -42.512 1.00 96.69 72 LEU A C 1
ATOM 584 O O . LEU A 1 72 ? 18.663 0.297 -43.666 1.00 96.69 72 LEU A O 1
ATOM 588 N N . ALA A 1 73 ? 18.412 -0.731 -41.697 1.00 95.62 73 ALA A N 1
ATOM 589 C CA . ALA A 1 73 ? 19.085 -1.964 -42.109 1.00 95.62 73 ALA A CA 1
ATOM 590 C C . ALA A 1 73 ? 18.332 -2.729 -43.213 1.00 95.62 73 ALA A C 1
ATOM 592 O O . ALA A 1 73 ? 18.938 -3.470 -43.985 1.00 95.62 73 ALA A O 1
ATOM 593 N N . ARG A 1 74 ? 17.004 -2.586 -43.278 1.00 93.94 74 ARG A N 1
ATOM 594 C CA . ARG A 1 74 ? 16.158 -3.273 -44.261 1.00 93.94 74 ARG A CA 1
ATOM 595 C C . ARG A 1 74 ? 16.063 -2.546 -45.604 1.00 93.94 74 ARG A C 1
ATOM 597 O O . ARG A 1 74 ? 15.841 -3.207 -46.619 1.00 93.94 74 ARG A O 1
ATOM 604 N N . PHE A 1 75 ? 16.138 -1.217 -45.602 1.00 91.44 75 PHE A N 1
ATOM 605 C CA . PHE A 1 75 ? 15.824 -0.385 -46.771 1.00 91.44 75 PHE A CA 1
ATOM 606 C C . PHE A 1 75 ? 16.913 0.631 -47.157 1.00 91.44 75 PHE A C 1
ATOM 608 O O . PHE A 1 75 ? 16.713 1.355 -48.133 1.00 91.44 75 PHE A O 1
ATOM 615 N N . GLY A 1 76 ? 18.017 0.714 -46.410 1.00 70.62 76 GLY A N 1
ATOM 616 C CA . GLY A 1 76 ? 19.220 1.483 -46.752 1.00 70.62 76 GLY A CA 1
ATOM 617 C C . GLY A 1 76 ? 20.275 0.620 -47.427 1.00 70.62 76 GLY A C 1
ATOM 618 O O . GLY A 1 76 ? 20.974 1.169 -48.306 1.00 70.62 76 GLY A O 1
#

pLDDT: mean 94.44, std 6.33, range [55.22, 98.12]

Radius of gyration: 24.64 Å; chains: 1; bounding box: 45×21×70 Å

Sequence (76 aa):
MDTFKYFAEHVAPVPDDHDPSDKMKALGLAYKTDTHYLGVYYQAERAPLNQRLALARQQVETDRQTMLEELLARFG

=== Feature glossary ===
Reading guide. The protein is described through the following features:

Foldseek 3Di. A 3Di character summarizes, for each residue, the relative orientation of the Cα frame of its nearest spatial neighbor. Because it encodes fold topology rather than chemistry, 3Di alignments detect remote structural similarity that sequence alignment misses.

Contact-map, Ramachandran, and PAE plots. Plot images: a contact map (which residues are close in 3D, as an N×N binary image), a Ramachandran scatter (backbone torsion angles, revealing secondary-structure composition at a glance), and — for AlphaFold structures — a PAE heatmap (pairwise prediction confidence).

Radius of gyration, Cα contacts, bounding box. Radius of gyration (Rg) is the root-mean-square distance of Cα atoms from their centroid — a single number for overall size and compactness. A globular domain of N residues has Rg ≈ 2.2·N^0.38 Å; an extended or disordered chain has a much larger Rg. The Cα contact count is the number of residue pairs whose Cα atoms are within 8 Å and are more than four positions apart in sequence — a standard proxy for tertiary packing density. The bounding box is the smallest axis-aligned box enclosing all Cα atoms.

Secondary structure (8-state, DSSP). Eight-state secondary structure (DSSP): H is the canonical α-helix, G the tighter 3₁₀-helix, I the wider π-helix; E/B are β-structure, T and S are turns and bends, and '-' is everything else. DSSP derives these from the pattern of main-chain N–H···O=C hydrogen bonds, not from the sequence.

B-factor. B-factor (Debye–Waller factor) reflects atomic displacement in the crystal lattice. It is an experimental observable (units Å²), not a prediction; low values mean the atom is pinned down, high values mean it moves or is heterogeneous across the crystal.

pLDDT. pLDDT is the predicted lDDT-Cα score: AlphaFold's confidence that the local environment of each residue (all inter-atomic distances within 15 Å) is correctly placed. It is a per-residue number between 0 and 100, with higher meaning more reliable.

Nearest PDB structures. Nearest PDB neighbors are the top structural matches found by Foldseek when searching this structure against the entire Protein Data Bank. Each hit reports a TM-score (0 to 1; >0.5 almost always implies the same fold) and an E-value. These are *structural* homologs — they may share no detectable sequence similarity.

Solvent-accessible surface area. Accessible surface area quantifies burial. A residue with SASA near zero is packed into the hydrophobic core; one with SASA >100 Å² sits on the surface. Computed here via the Shrake–Rupley numerical algorithm with a 1.4 Å probe.

Rendered structure images. Structure images are PyMOL renders from six orthogonal camera directions. Cartoon representation draws helices as coils and strands as arrows; sticks shows the backbone as bonds; surface shows the solvent-excluded envelope. Rainbow coloring maps sequ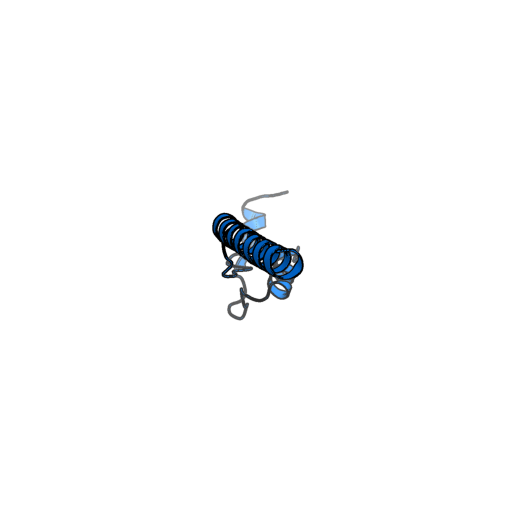ence position to hue (blue→red, N→C); chain coloring assigns a distinct color per polypeptide.

Backbone torsions (φ/ψ). φ (phi) and ψ (psi) are the two rotatable backbone dihedrals per residue: φ is the C(i-1)–N–Cα–C torsion, ψ is the N–Cα–C–N(i+1) torsion, both in degrees on (−180°, 180°]. α-helical residues cluster near (−60°, −45°); β-strand residues near (−120°, +130°). A Ramachandran plot is simply a scatter of (φ, ψ) for every residue.

Predicted aligned error. Predicted Aligned Error (PAE) is an AlphaFold confidence matrix: entry (i, j) is the expected error in the position of residue j, in ångströms, when the prediction is superimposed on the true structure at residue i. Low PAE within a block of residues means that block is internally rigid and well-predicted; high PAE between two blocks means their relative placement is uncertain even if each block individually is confident.

mmCIF coordinates. Structure coordinates are given as an mmCIF _atom_site loop: one row per atom with element, residue name, chain id, sequence number, and x/y/z position in Å. Only the four main-chain atoms per residue are included here; side chains are omitted to keep the record compact.

InterPro / GO / CATH / organism. Database cross-references. InterPro integrates a dozen domain/family signature databases into unified entries with residue-range hits. GO terms attach function/process/location labels with evidence codes. CATH codes position the fold in a four-level structural taxonomy. Organism is the NCBI-taxonomy species name.

Secondary structure (3-state, P-SEA). SS3 is a coarse helix/strand/coil call (letters a/b/c) made by the P-SEA algorithm from inter-Cα distances and dihedrals. It is less detailed than DSSP but needs only Cα positions.

Sequence. Sequence gives the chain of amino acids in standard one-letter code (A=alanine, C=cysteine, …, Y=tyrosine), read N→C. It is the only feature that is directly encoded by the gene; all structural features are derived from the folded form of this sequence.